Protein AF-A0AAD9GWL7-F1 (afdb_monomer_lite)

Radius of gyration: 19.83 Å; chains: 1; bounding box: 39×50×49 Å

Secondary structure (DSSP, 8-state):
-HHHHHHHHHHHHHHHHTT--S-HHHHHIIIIIHHHHHHHHHHHSS----TT----SSTTS-GGGTT--HHHHHHHHHHH-TTHHHHHTTHHHHHHHT--TTHHHHHHHHHHHHHHHHHHHSS----TTPPPPSS--

Sequence (137 aa):
MKRYAEQAARDADVLKELGFVWDHYWTEWNERIFPVLETFKMVNGHNNIPHSFVVPSTKPWPKKSHGLSIGEIVYHIRTNCNYFDQISRNVDRFASLGFELLKKKRNQRVEPILATFEVLHGHRDIPIDFVVPSEAP

Structure (mmCIF, N/CA/C/O backbone):
data_AF-A0AAD9GWL7-F1
#
_entry.id   AF-A0AAD9GWL7-F1
#
loop_
_atom_site.group_PDB
_atom_site.id
_atom_site.type_symbol
_atom_site.label_atom_id
_atom_site.label_alt_id
_atom_site.label_comp_id
_atom_site.label_asym_id
_atom_site.label_entity_id
_atom_site.label_seq_id
_atom_site.pdbx_PDB_ins_code
_atom_site.Cartn_x
_atom_site.Cartn_y
_atom_site.Cartn_z
_atom_site.occupancy
_atom_site.B_iso_or_equiv
_atom_site.auth_seq_id
_atom_site.auth_comp_id
_atom_site.auth_asym_id
_atom_site.auth_atom_id
_atom_site.pdbx_PDB_model_num
ATOM 1 N N . MET A 1 1 ? -12.779 -35.001 -17.873 1.00 51.38 1 MET A N 1
ATOM 2 C CA . MET A 1 1 ? -12.376 -33.674 -17.347 1.00 51.38 1 MET A CA 1
ATOM 3 C C . MET A 1 1 ? -13.539 -32.741 -16.970 1.00 51.38 1 MET A C 1
ATOM 5 O O . MET A 1 1 ? -13.342 -31.937 -16.075 1.00 51.38 1 MET A O 1
ATOM 9 N N . LYS A 1 2 ? -14.756 -32.854 -17.539 1.00 54.72 2 LYS A N 1
ATOM 10 C CA . LYS A 1 2 ? -15.886 -31.935 -17.240 1.00 54.72 2 LYS A CA 1
ATOM 11 C C . LYS A 1 2 ? -16.384 -31.917 -15.775 1.00 54.72 2 LYS A C 1
ATOM 13 O O . LYS A 1 2 ? -16.751 -30.865 -15.273 1.00 54.72 2 LYS A O 1
ATOM 18 N N . ARG A 1 3 ? -16.308 -33.046 -15.059 1.00 65.75 3 ARG A N 1
ATOM 19 C CA . ARG A 1 3 ? -16.848 -33.204 -13.690 1.00 65.75 3 ARG A CA 1
ATOM 20 C C . ARG A 1 3 ? -16.116 -32.385 -12.612 1.00 65.75 3 ARG A C 1
ATOM 22 O O . ARG A 1 3 ? -16.727 -32.019 -11.619 1.00 65.75 3 ARG A O 1
ATOM 29 N N . TYR A 1 4 ? -14.829 -32.091 -12.810 1.00 57.66 4 TYR A N 1
ATOM 30 C CA . TYR A 1 4 ? -14.028 -31.314 -11.854 1.00 57.66 4 TYR A CA 1
ATOM 31 C C . TYR A 1 4 ? -14.308 -29.808 -11.942 1.00 57.66 4 TYR A C 1
ATOM 33 O O . TYR A 1 4 ? -14.379 -29.146 -10.915 1.00 57.66 4 TYR A O 1
ATOM 41 N N . ALA A 1 5 ? -14.510 -29.276 -13.151 1.00 69.44 5 ALA A N 1
ATOM 42 C CA . ALA A 1 5 ? -14.802 -27.856 -13.353 1.00 69.44 5 ALA A CA 1
ATOM 43 C C . ALA A 1 5 ? -16.196 -27.474 -12.827 1.00 69.44 5 ALA A C 1
ATOM 45 O O . ALA A 1 5 ? -16.353 -26.433 -12.200 1.00 69.44 5 ALA A O 1
ATOM 46 N N . GLU A 1 6 ? -17.194 -28.344 -13.016 1.00 73.56 6 GLU A N 1
ATOM 47 C CA . GLU A 1 6 ? -18.547 -28.146 -12.474 1.00 73.56 6 GLU A CA 1
ATOM 48 C C . GLU A 1 6 ? -18.585 -28.224 -10.943 1.00 73.56 6 GLU A C 1
ATOM 50 O O . GLU A 1 6 ? -19.338 -27.488 -10.311 1.00 73.56 6 GLU A O 1
ATOM 55 N N . GLN A 1 7 ? -17.770 -29.101 -10.348 1.00 70.69 7 GLN A N 1
ATOM 56 C CA . GLN A 1 7 ? -17.617 -29.214 -8.898 1.00 70.69 7 GLN A CA 1
ATOM 57 C C . GLN A 1 7 ? -16.925 -27.966 -8.329 1.00 70.69 7 GLN A C 1
ATOM 59 O O . GLN A 1 7 ? -17.460 -27.334 -7.427 1.00 70.69 7 GLN A O 1
ATOM 64 N N . ALA A 1 8 ? -15.805 -27.546 -8.928 1.00 71.12 8 ALA A N 1
ATOM 65 C CA . ALA A 1 8 ? -15.085 -26.339 -8.527 1.00 71.12 8 ALA A CA 1
ATOM 66 C C . ALA A 1 8 ? -15.938 -25.063 -8.653 1.00 71.12 8 ALA A C 1
ATOM 68 O O . ALA A 1 8 ? -15.858 -24.198 -7.789 1.00 71.12 8 ALA A O 1
ATOM 69 N N . ALA A 1 9 ? -16.778 -24.952 -9.689 1.00 72.56 9 ALA A N 1
ATOM 70 C CA . ALA A 1 9 ? -17.695 -23.822 -9.847 1.00 72.56 9 ALA A CA 1
ATOM 71 C C . ALA A 1 9 ? -18.807 -23.812 -8.785 1.00 72.56 9 ALA A C 1
ATOM 73 O O . ALA A 1 9 ? -19.130 -22.752 -8.261 1.00 72.56 9 ALA A O 1
ATOM 74 N N . ARG A 1 10 ? -19.365 -24.980 -8.431 1.00 74.56 10 ARG A N 1
ATOM 75 C CA . ARG A 1 10 ? -20.366 -25.103 -7.355 1.00 74.56 10 ARG A CA 1
ATOM 76 C C . ARG A 1 10 ? -19.786 -24.753 -5.988 1.00 74.56 10 ARG A C 1
ATOM 78 O O . ARG A 1 10 ? -20.419 -24.055 -5.203 1.00 74.56 10 ARG A O 1
ATOM 85 N N . ASP A 1 11 ? -18.573 -25.223 -5.728 1.00 77.62 11 ASP A N 1
ATOM 86 C CA . ASP A 1 11 ? -17.910 -25.027 -4.443 1.00 77.62 11 ASP A CA 1
ATOM 87 C C . ASP A 1 11 ? -17.338 -23.600 -4.316 1.00 77.62 11 ASP A C 1
ATOM 89 O O . ASP A 1 11 ? -17.109 -23.128 -3.205 1.00 77.62 11 ASP A O 1
ATOM 93 N N . ALA A 1 12 ? -17.170 -22.868 -5.426 1.00 76.19 12 ALA A N 1
ATOM 94 C CA . ALA A 1 12 ? -16.696 -21.484 -5.420 1.00 76.19 12 ALA A CA 1
ATOM 95 C C . ALA A 1 12 ? -17.636 -20.529 -4.666 1.00 76.19 12 ALA A C 1
ATOM 97 O O . ALA A 1 12 ? -17.152 -19.686 -3.910 1.00 76.19 12 ALA A O 1
ATOM 98 N N . ASP A 1 13 ? -18.956 -20.671 -4.825 1.00 79.00 13 ASP A N 1
ATOM 99 C CA . ASP A 1 13 ? -19.933 -19.827 -4.122 1.00 79.00 13 ASP A CA 1
ATOM 100 C C . ASP A 1 13 ? -19.955 -20.126 -2.615 1.00 79.00 13 ASP A C 1
ATOM 102 O O . ASP A 1 13 ? -19.951 -19.203 -1.802 1.00 79.00 13 ASP A O 1
ATOM 106 N N . VAL A 1 14 ? -19.857 -21.403 -2.229 1.00 81.94 14 VAL A N 1
ATOM 107 C CA . VAL A 1 14 ? -19.753 -21.823 -0.819 1.00 81.94 14 VAL A CA 1
ATOM 108 C C . VAL A 1 14 ? -18.464 -21.295 -0.188 1.00 81.94 14 VAL A C 1
ATOM 110 O O . VAL A 1 14 ? -18.477 -20.739 0.908 1.00 81.94 14 VAL A O 1
ATOM 113 N N . LEU A 1 15 ? -17.335 -21.415 -0.887 1.00 79.94 15 LEU A N 1
ATOM 114 C CA . LEU A 1 15 ? -16.052 -20.893 -0.418 1.00 79.94 15 LEU A CA 1
ATOM 115 C C . LEU A 1 15 ? -16.081 -19.364 -0.295 1.00 79.94 15 LEU A C 1
ATOM 117 O O . LEU A 1 15 ? -15.527 -18.813 0.654 1.00 79.94 15 LEU A O 1
ATOM 121 N N . LYS A 1 16 ? -16.777 -18.672 -1.201 1.00 75.00 16 LYS A N 1
ATOM 122 C CA . LYS A 1 16 ? -16.996 -17.227 -1.109 1.00 75.00 16 LYS A CA 1
ATOM 123 C C . LYS A 1 16 ? -17.835 -16.851 0.118 1.00 75.00 16 LYS A C 1
ATOM 125 O O . LYS A 1 16 ? -17.460 -15.908 0.811 1.00 75.00 16 LYS A O 1
ATOM 130 N N . GLU A 1 17 ? -18.911 -17.581 0.421 1.00 76.12 17 GLU A N 1
ATOM 131 C CA . GLU A 1 17 ? -19.713 -17.367 1.640 1.00 76.12 17 GLU A CA 1
ATOM 132 C C . GLU A 1 17 ? -18.917 -17.621 2.925 1.00 76.12 17 GLU A C 1
ATOM 134 O O . GLU A 1 17 ? -19.067 -16.890 3.903 1.00 76.12 17 GLU A O 1
ATOM 139 N N . LEU A 1 18 ? -18.008 -18.598 2.910 1.00 80.56 18 LEU A N 1
ATOM 140 C CA . LEU A 1 18 ? -17.096 -18.881 4.023 1.00 80.56 18 LEU A CA 1
ATOM 141 C C . LEU A 1 18 ? -15.974 -17.837 4.176 1.00 80.56 18 LEU A C 1
ATOM 143 O O . LEU A 1 18 ? -15.161 -17.940 5.095 1.00 80.56 18 LEU A O 1
ATOM 147 N N . GLY A 1 19 ? -15.910 -16.835 3.293 1.00 71.19 19 GLY A N 1
ATOM 148 C CA . GLY A 1 19 ? -14.871 -15.808 3.308 1.00 71.19 19 GLY A CA 1
ATOM 149 C C . GLY A 1 19 ? -13.504 -16.329 2.862 1.00 71.19 19 GLY A C 1
ATOM 150 O O . GLY A 1 19 ? -12.478 -15.786 3.270 1.00 71.19 19 GLY A O 1
ATOM 151 N N . PHE A 1 20 ? -13.473 -17.388 2.049 1.00 74.62 20 PHE A N 1
ATOM 152 C CA . PHE A 1 20 ? -12.234 -17.960 1.541 1.00 74.62 20 PHE A CA 1
ATOM 153 C C . PHE A 1 20 ? -11.486 -16.940 0.678 1.00 74.62 20 PHE A C 1
ATOM 155 O O . PHE A 1 20 ? -12.000 -16.417 -0.316 1.00 74.62 20 PHE A O 1
ATOM 162 N N . VAL A 1 21 ? -10.246 -16.660 1.065 1.00 73.50 21 VAL A N 1
ATOM 163 C CA . VAL A 1 21 ? -9.397 -15.683 0.391 1.00 73.50 21 VAL A CA 1
ATOM 164 C C . VAL A 1 21 ? -8.554 -16.389 -0.665 1.00 73.50 21 VAL A C 1
ATOM 166 O O . VAL A 1 21 ? -7.611 -17.107 -0.345 1.00 73.50 21 VAL A O 1
ATOM 169 N N . TRP A 1 22 ? -8.890 -16.156 -1.933 1.00 70.56 22 TRP A N 1
ATOM 170 C CA . TRP A 1 22 ? -8.221 -16.770 -3.086 1.00 70.56 22 TRP A CA 1
ATOM 171 C C . TRP A 1 22 ? -6.830 -16.198 -3.373 1.00 70.56 22 TRP A C 1
ATOM 173 O O . TRP A 1 22 ? -5.959 -16.908 -3.866 1.00 70.56 22 TRP A O 1
ATOM 183 N N . ASP A 1 23 ? -6.611 -14.924 -3.048 1.00 80.81 23 ASP A N 1
ATOM 184 C CA . ASP A 1 23 ? -5.313 -14.259 -3.152 1.00 80.81 23 ASP A CA 1
ATOM 185 C C . ASP A 1 23 ? -5.097 -13.450 -1.872 1.00 80.81 23 ASP A C 1
ATOM 187 O O . ASP A 1 23 ? -5.571 -12.322 -1.723 1.00 80.81 23 ASP A O 1
ATOM 191 N N . HIS A 1 24 ? -4.420 -14.079 -0.908 1.00 81.50 24 HIS A N 1
ATOM 192 C CA . HIS A 1 24 ? -4.171 -13.492 0.406 1.00 81.50 24 HIS A CA 1
ATOM 193 C C . HIS A 1 24 ? -3.465 -12.141 0.302 1.00 81.50 24 HIS A C 1
ATOM 195 O O . HIS A 1 24 ? -3.868 -11.184 0.962 1.00 81.50 24 HIS A O 1
ATOM 201 N N . TYR A 1 25 ? -2.476 -12.042 -0.586 1.00 80.38 25 TYR A N 1
ATOM 202 C CA . TYR A 1 25 ? -1.720 -10.816 -0.795 1.00 80.38 25 TYR A CA 1
ATOM 203 C C . TYR A 1 25 ? -2.576 -9.721 -1.429 1.00 80.38 25 TYR A C 1
ATOM 205 O O . TYR A 1 25 ? -2.463 -8.560 -1.041 1.00 80.38 25 TYR A O 1
ATOM 213 N N . TRP A 1 26 ? -3.460 -10.062 -2.370 1.00 81.81 26 TRP A N 1
ATOM 214 C CA . TRP A 1 26 ? -4.403 -9.109 -2.958 1.00 81.81 26 TRP A CA 1
ATOM 215 C C . TRP A 1 26 ? -5.426 -8.594 -1.947 1.00 81.81 26 TRP A C 1
ATOM 217 O O . TRP A 1 26 ? -5.693 -7.391 -1.899 1.00 81.81 26 TRP A O 1
ATOM 227 N N . THR A 1 27 ? -5.993 -9.482 -1.131 1.00 85.69 27 THR A N 1
ATOM 228 C CA . THR A 1 27 ? -6.974 -9.102 -0.110 1.00 85.69 27 THR A CA 1
ATOM 229 C C . THR A 1 27 ? -6.328 -8.277 0.996 1.00 85.69 27 THR A C 1
ATOM 231 O O . THR A 1 27 ? -6.845 -7.216 1.336 1.00 85.69 27 THR A O 1
ATOM 234 N N . GLU A 1 28 ? -5.169 -8.688 1.517 1.00 88.19 28 GLU A N 1
ATOM 235 C CA . GLU A 1 28 ? -4.437 -7.905 2.518 1.00 88.19 28 GLU A CA 1
ATOM 236 C C . GLU A 1 28 ? -4.068 -6.516 1.983 1.00 88.19 28 GLU A C 1
ATOM 238 O O . GLU A 1 28 ? -4.277 -5.501 2.658 1.00 88.19 28 GLU A O 1
ATOM 243 N N . TRP A 1 29 ? -3.588 -6.458 0.742 1.00 87.94 29 TRP A N 1
ATOM 244 C CA . TRP A 1 29 ? -3.260 -5.203 0.090 1.00 87.94 29 TRP A CA 1
ATOM 245 C C . TRP A 1 29 ? -4.460 -4.261 -0.001 1.00 87.94 29 TRP A C 1
ATOM 247 O O . TRP A 1 29 ? -4.392 -3.131 0.482 1.00 87.94 29 TRP A O 1
ATOM 257 N N . ASN A 1 30 ? -5.564 -4.719 -0.591 1.00 87.62 30 ASN A N 1
ATOM 258 C CA . ASN A 1 30 ? -6.715 -3.863 -0.865 1.00 87.62 30 ASN A CA 1
ATOM 259 C C . ASN A 1 30 ? -7.525 -3.519 0.383 1.00 87.62 30 ASN A C 1
ATOM 261 O O . ASN A 1 30 ? -8.075 -2.424 0.464 1.00 87.62 30 ASN A O 1
ATOM 265 N N . GLU A 1 31 ? -7.623 -4.431 1.348 1.00 90.12 31 GLU A N 1
ATOM 266 C CA . GLU A 1 31 ? -8.486 -4.227 2.511 1.00 90.12 31 GLU A CA 1
ATOM 267 C C . GLU A 1 31 ? -7.772 -3.593 3.701 1.00 90.12 31 GLU A C 1
ATOM 269 O O . GLU A 1 31 ? -8.436 -2.988 4.547 1.00 90.12 31 GLU A O 1
ATOM 274 N N . ARG A 1 32 ? -6.444 -3.746 3.801 1.00 93.00 32 ARG A N 1
ATOM 275 C CA . ARG A 1 32 ? -5.685 -3.310 4.983 1.00 93.00 32 ARG A CA 1
ATOM 276 C C . ARG A 1 32 ? -4.599 -2.300 4.656 1.00 93.00 32 ARG A C 1
ATOM 278 O O . ARG A 1 32 ? -4.503 -1.291 5.350 1.00 93.00 32 ARG A O 1
ATOM 285 N N . ILE A 1 33 ? -3.784 -2.551 3.634 1.00 92.25 33 ILE A N 1
ATOM 286 C CA . ILE A 1 33 ? -2.592 -1.734 3.352 1.00 92.25 33 ILE A CA 1
ATOM 287 C C . ILE A 1 33 ? -2.973 -0.461 2.591 1.00 92.25 33 ILE A C 1
ATOM 289 O O . ILE A 1 33 ? -2.701 0.644 3.057 1.00 92.25 33 ILE A O 1
ATOM 293 N N . PHE A 1 34 ? -3.636 -0.597 1.445 1.00 90.62 34 PHE A N 1
ATOM 294 C CA . PHE A 1 34 ? -3.951 0.519 0.556 1.00 90.62 34 PHE A CA 1
ATOM 295 C C . PHE A 1 34 ? -4.821 1.608 1.216 1.00 90.62 34 PHE A C 1
ATOM 297 O O . PHE A 1 34 ? -4.424 2.774 1.159 1.00 90.62 34 PHE A O 1
ATOM 304 N N . PRO A 1 35 ? -5.902 1.280 1.958 1.00 93.25 35 PRO A N 1
ATOM 305 C CA . PRO A 1 35 ? -6.720 2.296 2.626 1.00 93.25 35 PRO A CA 1
ATOM 306 C C . PRO A 1 35 ? -5.944 3.120 3.663 1.00 93.25 35 PRO A C 1
ATOM 308 O O . PRO A 1 35 ? -6.261 4.281 3.926 1.00 93.25 35 PRO A O 1
ATOM 311 N N . VAL A 1 36 ? -4.901 2.539 4.265 1.00 94.81 36 VAL A N 1
ATOM 312 C CA . VAL A 1 36 ? -4.022 3.258 5.197 1.00 94.81 36 VAL A CA 1
ATOM 313 C C . VAL A 1 36 ? -3.134 4.243 4.452 1.00 94.81 36 VAL A C 1
ATOM 315 O O . VAL A 1 36 ? -2.954 5.355 4.938 1.00 94.81 36 VAL A O 1
ATOM 318 N N . LEU A 1 37 ? -2.600 3.868 3.286 1.00 92.12 37 LEU A N 1
ATOM 319 C CA . LEU A 1 37 ? -1.792 4.768 2.457 1.00 92.12 37 LEU A CA 1
ATOM 320 C C . LEU A 1 37 ? -2.615 5.984 2.006 1.00 92.12 37 LEU A C 1
ATOM 322 O O . LEU A 1 37 ? -2.139 7.115 2.112 1.00 92.12 37 LEU A O 1
ATOM 326 N N . GLU A 1 38 ? -3.866 5.760 1.590 1.00 91.81 38 GLU A N 1
ATOM 327 C CA . GLU A 1 38 ? -4.822 6.826 1.262 1.00 91.81 38 GLU A CA 1
ATOM 328 C C . GLU A 1 38 ? -5.084 7.734 2.467 1.00 91.81 38 GLU A C 1
ATOM 330 O O . GLU A 1 38 ? -4.942 8.956 2.383 1.00 91.81 38 GLU A O 1
ATOM 335 N N . THR A 1 39 ? -5.399 7.132 3.618 1.00 94.62 39 THR A N 1
ATOM 336 C CA . THR A 1 39 ? -5.684 7.880 4.849 1.00 94.62 39 THR A CA 1
ATOM 337 C C . THR A 1 39 ? -4.472 8.692 5.303 1.00 94.62 39 THR A C 1
ATOM 339 O O . THR A 1 39 ? -4.616 9.851 5.680 1.00 94.62 39 THR A O 1
ATOM 342 N N . PHE A 1 40 ? -3.267 8.123 5.226 1.00 93.88 40 PHE A N 1
ATOM 343 C CA . PHE A 1 40 ? -2.034 8.808 5.606 1.00 93.88 40 PHE A CA 1
ATOM 344 C C . PHE A 1 40 ? -1.785 10.031 4.723 1.00 93.88 40 PHE A C 1
ATOM 346 O O . PHE A 1 40 ? -1.522 11.118 5.232 1.00 93.88 40 PHE A O 1
ATOM 353 N N . LYS A 1 41 ? -1.926 9.891 3.399 1.00 91.56 41 LYS A N 1
ATOM 354 C CA . LYS A 1 41 ? -1.790 11.019 2.470 1.00 91.56 41 LYS A CA 1
ATOM 355 C C . LYS A 1 41 ? -2.831 12.102 2.746 1.00 91.56 41 LYS A C 1
ATOM 357 O O . LYS A 1 41 ? -2.480 13.278 2.751 1.00 91.56 41 LYS A O 1
ATOM 362 N N . MET A 1 42 ? -4.077 11.720 3.017 1.00 92.44 42 MET A N 1
ATOM 363 C CA . MET A 1 42 ? -5.146 12.659 3.363 1.00 92.44 42 MET A CA 1
ATOM 364 C C . MET A 1 42 ? -4.848 13.432 4.659 1.00 92.44 42 MET A C 1
ATOM 366 O O . MET A 1 42 ? -5.031 14.643 4.696 1.00 92.44 42 MET A O 1
ATOM 370 N N . VAL A 1 43 ? -4.380 12.752 5.712 1.00 94.00 43 VAL A N 1
ATOM 371 C CA . VAL A 1 43 ? -4.130 13.359 7.033 1.00 94.00 43 VAL A CA 1
ATOM 372 C C . VAL A 1 43 ? -2.858 14.209 7.049 1.00 94.00 43 VAL A C 1
ATOM 374 O O . VAL A 1 43 ? -2.840 15.278 7.651 1.00 94.00 43 VAL A O 1
ATOM 377 N N . ASN A 1 44 ? -1.792 13.746 6.397 1.00 91.50 44 ASN A N 1
ATOM 378 C CA . ASN A 1 44 ? -0.466 14.359 6.488 1.00 91.50 44 ASN A CA 1
ATOM 379 C C . ASN A 1 44 ? -0.113 15.236 5.277 1.00 91.50 44 ASN A C 1
ATOM 381 O O . ASN A 1 44 ? 0.892 15.942 5.302 1.00 91.50 44 ASN A O 1
ATOM 385 N N . GLY A 1 45 ? -0.871 15.156 4.180 1.00 89.88 45 GLY A N 1
ATOM 386 C CA . GLY A 1 45 ? -0.585 15.861 2.925 1.00 89.88 45 GLY A CA 1
ATOM 387 C C . GLY A 1 45 ? 0.601 15.292 2.131 1.00 89.88 45 GLY A C 1
ATOM 388 O O . GLY A 1 45 ? 0.857 15.714 1.001 1.00 89.88 45 GLY A O 1
ATOM 389 N N . HIS A 1 46 ? 1.310 14.291 2.657 1.00 88.88 46 HIS A N 1
ATOM 390 C CA . HIS A 1 46 ? 2.506 13.706 2.051 1.00 88.88 46 HIS A CA 1
ATOM 391 C C . HIS A 1 46 ? 2.561 12.181 2.199 1.00 88.88 46 HIS A C 1
ATOM 393 O O . HIS A 1 46 ? 1.893 11.595 3.042 1.00 88.88 46 HIS A O 1
ATOM 399 N N . ASN A 1 47 ? 3.448 11.545 1.432 1.00 87.88 47 ASN A N 1
ATOM 400 C CA . ASN A 1 47 ? 3.592 10.082 1.366 1.00 87.88 47 ASN A CA 1
ATOM 401 C C . ASN A 1 47 ? 4.813 9.553 2.138 1.00 87.88 47 ASN A C 1
ATOM 403 O O . ASN A 1 47 ? 5.210 8.392 1.998 1.00 87.88 47 ASN A O 1
ATOM 407 N N . ASN A 1 48 ? 5.459 10.416 2.928 1.00 89.56 48 ASN A N 1
ATOM 408 C CA . ASN A 1 48 ? 6.611 10.034 3.732 1.00 89.56 48 ASN A CA 1
ATOM 409 C C . ASN A 1 48 ? 6.170 9.373 5.043 1.00 89.56 48 ASN A C 1
ATOM 411 O O . ASN A 1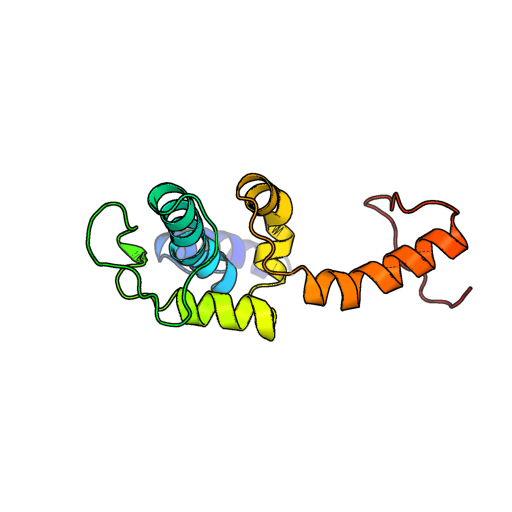 48 ? 6.018 10.038 6.064 1.00 89.56 48 ASN A O 1
ATOM 415 N N . ILE A 1 49 ? 5.9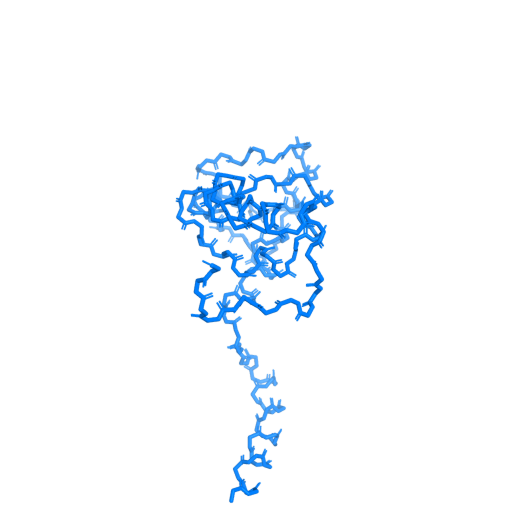23 8.067 4.980 1.00 92.19 49 ILE A N 1
ATOM 416 C CA . ILE A 1 49 ? 5.538 7.256 6.136 1.00 92.19 49 ILE A CA 1
ATOM 417 C C . ILE A 1 49 ? 6.804 6.894 6.936 1.00 92.19 49 ILE A C 1
ATOM 419 O O . ILE A 1 49 ? 7.712 6.281 6.362 1.00 92.19 49 ILE A O 1
ATOM 423 N N . PRO A 1 50 ? 6.892 7.257 8.232 1.00 93.88 50 PRO A N 1
ATOM 424 C CA . PRO A 1 50 ? 7.993 6.848 9.101 1.00 93.88 50 PRO A CA 1
ATOM 425 C C . PRO A 1 50 ? 8.051 5.327 9.276 1.00 93.88 50 PRO A C 1
ATOM 427 O O . PRO A 1 50 ? 7.013 4.679 9.369 1.00 93.88 50 PRO A O 1
ATOM 430 N N . HIS A 1 51 ? 9.255 4.764 9.405 1.00 94.94 51 HIS A N 1
ATOM 431 C CA . HIS A 1 51 ? 9.448 3.321 9.613 1.00 94.94 51 HIS A CA 1
ATOM 432 C C . HIS A 1 51 ? 8.698 2.788 10.846 1.00 94.94 51 HIS A C 1
ATOM 434 O O . HIS A 1 51 ? 8.127 1.708 10.808 1.00 94.94 51 HIS A O 1
ATOM 440 N N . SER A 1 52 ? 8.663 3.561 11.932 1.00 96.06 52 SER A N 1
ATOM 441 C CA . SER A 1 52 ? 7.996 3.198 13.187 1.00 96.06 52 SER A CA 1
ATOM 442 C C . SER A 1 52 ? 6.490 3.477 13.203 1.00 96.06 52 SER A C 1
ATOM 444 O O . SER A 1 52 ? 5.856 3.341 14.248 1.00 96.06 52 SER A O 1
ATOM 446 N N . PHE A 1 53 ? 5.903 3.926 12.090 1.00 96.94 53 PHE A N 1
ATOM 447 C CA . PHE A 1 53 ? 4.501 4.317 12.080 1.00 96.94 53 PHE A CA 1
ATOM 448 C C . PHE A 1 53 ? 3.584 3.088 12.129 1.00 96.94 53 PHE A C 1
ATOM 450 O O . PHE A 1 53 ? 3.562 2.255 11.218 1.00 96.94 53 PHE A O 1
ATOM 457 N N . VAL A 1 54 ? 2.786 3.033 13.194 1.00 97.81 54 VAL A N 1
ATOM 458 C CA . VAL A 1 54 ? 1.750 2.029 13.435 1.00 97.81 54 VAL A CA 1
ATOM 459 C C . VAL A 1 54 ? 0.391 2.703 13.323 1.00 97.81 54 VAL A C 1
ATOM 461 O O . VAL A 1 54 ? 0.187 3.786 13.870 1.00 97.81 54 VAL A O 1
ATOM 464 N N . VAL A 1 55 ? -0.543 2.065 12.621 1.00 97.31 55 VAL A N 1
ATOM 465 C CA . VAL A 1 55 ? -1.882 2.613 12.383 1.00 97.31 55 VAL A CA 1
ATOM 466 C C . VAL A 1 55 ? -2.638 2.786 13.709 1.00 97.31 55 VAL A C 1
ATOM 468 O O . VAL A 1 55 ? -2.915 1.786 14.382 1.00 97.31 55 VAL A O 1
ATOM 471 N N . PRO A 1 56 ? -3.021 4.021 14.080 1.00 97.00 56 PRO A N 1
ATOM 472 C CA . PRO A 1 56 ? -3.777 4.274 15.301 1.00 97.00 56 PRO A CA 1
ATOM 473 C C . PRO A 1 56 ? -5.172 3.646 15.270 1.00 97.00 56 PRO A C 1
ATOM 475 O O . PRO A 1 56 ? -5.812 3.577 14.222 1.00 97.00 56 PRO A O 1
ATOM 478 N N . SER A 1 57 ? -5.693 3.276 16.440 1.00 96.69 57 SER A N 1
ATOM 479 C CA . SER A 1 57 ? -7.038 2.691 16.580 1.00 96.69 57 SER A CA 1
ATOM 480 C C . SER A 1 57 ? -8.179 3.718 16.611 1.00 96.69 57 SER A C 1
ATOM 482 O O . SER A 1 57 ? -9.271 3.451 17.114 1.00 96.69 57 SER A O 1
ATOM 484 N N . THR A 1 58 ? -7.936 4.924 16.102 1.00 95.50 58 THR A N 1
ATOM 485 C CA . THR A 1 58 ? -8.858 6.067 16.146 1.00 95.50 58 THR A CA 1
ATOM 486 C C . THR A 1 58 ? -9.249 6.514 14.739 1.00 95.50 58 THR A C 1
ATOM 488 O O . THR A 1 58 ? -8.623 6.139 13.751 1.00 95.50 58 THR A O 1
ATOM 491 N N . LYS A 1 59 ? -10.309 7.323 14.608 1.00 94.25 59 LYS A N 1
ATOM 492 C CA . LYS A 1 59 ? -10.624 7.969 13.321 1.00 94.25 59 LYS A CA 1
ATOM 493 C C . LYS A 1 59 ? -9.479 8.927 12.929 1.00 94.25 59 LYS A C 1
ATOM 495 O O . LYS A 1 59 ? -8.920 9.555 13.826 1.00 94.25 59 LYS A O 1
ATOM 500 N N . PRO A 1 60 ? -9.144 9.074 11.631 1.00 95.69 60 PRO A N 1
ATOM 501 C CA . PRO A 1 60 ? -9.836 8.529 10.453 1.00 95.69 60 PRO A CA 1
ATOM 502 C C . PRO A 1 60 ? -9.363 7.131 10.006 1.00 95.69 60 PRO A C 1
ATOM 504 O O . PRO A 1 60 ? -9.756 6.674 8.938 1.00 95.69 60 PRO A O 1
ATOM 507 N N . TRP A 1 61 ? -8.542 6.438 10.796 1.00 96.44 61 TRP A N 1
ATOM 508 C CA . TRP A 1 61 ? -7.870 5.216 10.359 1.00 96.44 61 TRP A CA 1
ATOM 509 C C . TRP A 1 61 ? -8.823 4.019 10.174 1.00 96.44 61 TRP A C 1
ATOM 511 O O . TRP A 1 61 ? -9.700 3.793 11.022 1.00 96.44 61 TRP A O 1
ATOM 521 N N . PRO A 1 62 ? -8.645 3.209 9.108 1.00 95.31 62 PRO A N 1
ATOM 522 C CA . PRO A 1 62 ? -9.484 2.042 8.839 1.00 95.31 62 PRO A CA 1
ATOM 523 C C . PRO A 1 62 ? -9.407 1.002 9.961 1.00 95.31 62 PRO A C 1
ATOM 525 O O . PRO A 1 62 ? -8.322 0.553 10.325 1.00 95.31 62 PRO A O 1
ATOM 528 N N . LYS A 1 63 ? -10.565 0.544 10.457 1.00 95.38 63 LYS A N 1
ATOM 529 C CA . LYS A 1 63 ? -10.646 -0.431 11.565 1.00 95.38 63 LYS A CA 1
ATOM 530 C C . LYS A 1 63 ? -9.879 -1.730 11.300 1.00 95.38 63 LYS A C 1
ATOM 532 O O . LYS A 1 63 ? -9.217 -2.241 12.193 1.00 95.38 63 LYS A O 1
ATOM 537 N N . LYS A 1 64 ? -9.934 -2.245 10.066 1.00 93.88 64 LYS A N 1
ATOM 538 C CA . LYS A 1 64 ? -9.229 -3.477 9.651 1.00 93.88 64 LYS A CA 1
ATOM 539 C C . LYS A 1 64 ? -7.698 -3.355 9.701 1.00 93.88 64 LYS A C 1
ATOM 541 O O . LYS A 1 64 ? -6.990 -4.363 9.633 1.00 93.88 64 LYS A O 1
ATOM 546 N N . SER A 1 65 ? -7.197 -2.130 9.815 1.00 95.81 65 SER A N 1
ATOM 547 C CA . SER A 1 65 ? -5.775 -1.821 9.783 1.00 95.81 65 SER A CA 1
ATOM 548 C C . SER A 1 65 ? -5.241 -1.332 11.121 1.00 95.81 65 SER A C 1
ATOM 550 O O . SER A 1 65 ? -4.053 -1.062 11.205 1.00 95.81 65 SER A O 1
ATOM 552 N N . HIS A 1 66 ? -6.070 -1.213 12.161 1.00 96.75 66 HIS A N 1
ATOM 553 C CA . HIS A 1 66 ? -5.626 -0.790 13.493 1.00 96.75 66 HIS A CA 1
ATOM 554 C C . HIS A 1 66 ? -4.493 -1.689 14.008 1.00 96.75 66 HIS A C 1
ATOM 556 O O . HIS A 1 66 ? -4.575 -2.913 13.919 1.00 96.75 66 HIS A O 1
ATOM 562 N N . GLY A 1 67 ? -3.417 -1.076 14.508 1.00 96.00 67 GLY A N 1
ATOM 563 C CA . GLY A 1 67 ? -2.223 -1.784 14.978 1.00 96.00 67 GLY A CA 1
ATOM 564 C C . GLY A 1 67 ? -1.297 -2.310 13.873 1.00 96.00 67 GLY A C 1
ATOM 565 O O . GLY A 1 67 ? -0.267 -2.902 14.182 1.00 96.00 67 GLY A O 1
ATOM 566 N N . LEU A 1 68 ? -1.613 -2.097 12.591 1.00 95.62 68 LEU A N 1
ATOM 567 C CA . LEU A 1 68 ? -0.743 -2.504 11.489 1.00 95.62 68 LEU A CA 1
ATOM 568 C C . LEU A 1 68 ? 0.525 -1.641 11.457 1.00 95.62 68 LEU A C 1
ATOM 570 O O . LEU A 1 68 ? 0.442 -0.412 11.390 1.00 95.62 68 LEU A O 1
ATOM 574 N N . SER A 1 69 ? 1.696 -2.280 11.435 1.00 96.19 69 SER A N 1
ATOM 575 C CA . SER A 1 69 ? 2.994 -1.615 11.249 1.00 96.19 69 SER A CA 1
ATOM 576 C C . SER A 1 69 ? 3.202 -1.238 9.776 1.00 96.19 69 SER A C 1
ATOM 578 O O . SER A 1 69 ? 3.986 -1.837 9.038 1.00 96.19 69 SER A O 1
ATOM 580 N N . ILE A 1 70 ? 2.422 -0.265 9.296 1.00 95.38 70 ILE A N 1
ATOM 581 C CA . ILE A 1 70 ? 2.473 0.166 7.893 1.00 95.38 70 ILE A CA 1
ATOM 582 C C . ILE A 1 70 ? 3.834 0.791 7.547 1.00 95.38 70 ILE A C 1
ATOM 584 O O . ILE A 1 70 ? 4.267 0.692 6.401 1.00 95.38 70 ILE A O 1
ATOM 588 N N . GLY A 1 71 ? 4.539 1.377 8.522 1.00 94.31 71 GLY A N 1
ATOM 589 C CA . GLY A 1 71 ? 5.898 1.887 8.340 1.00 94.31 71 GLY A CA 1
ATOM 590 C C . GLY A 1 71 ? 6.896 0.808 7.911 1.00 94.31 71 GLY A C 1
ATOM 591 O O . GLY A 1 71 ? 7.603 0.991 6.917 1.00 94.31 71 GLY A O 1
ATOM 592 N N . GLU A 1 72 ? 6.895 -0.344 8.585 1.00 94.88 72 GLU A N 1
ATOM 593 C CA . GLU A 1 72 ? 7.733 -1.495 8.225 1.00 94.88 72 GLU A CA 1
ATOM 594 C C . GLU A 1 72 ? 7.322 -2.105 6.882 1.00 94.88 72 GLU A C 1
ATOM 596 O O . GLU A 1 72 ? 8.171 -2.445 6.056 1.00 94.88 72 GLU A O 1
ATOM 601 N N . ILE A 1 73 ? 6.016 -2.195 6.616 1.00 92.25 73 ILE A N 1
ATOM 602 C CA . ILE A 1 73 ? 5.502 -2.684 5.329 1.00 92.25 73 ILE A CA 1
ATOM 603 C C . ILE A 1 73 ? 6.001 -1.795 4.187 1.00 92.25 73 ILE A C 1
ATOM 605 O O . ILE A 1 73 ? 6.550 -2.293 3.206 1.00 92.25 73 ILE A O 1
ATOM 609 N N . VAL A 1 74 ? 5.859 -0.474 4.316 1.00 91.00 74 VAL A N 1
ATOM 610 C CA . VAL A 1 74 ? 6.316 0.496 3.311 1.00 91.00 74 VAL A CA 1
ATOM 611 C C . VAL A 1 74 ? 7.829 0.450 3.143 1.00 91.00 74 VAL A C 1
ATOM 613 O O . VAL A 1 74 ? 8.316 0.548 2.014 1.00 91.00 74 VAL A O 1
ATOM 616 N N . TYR A 1 75 ? 8.576 0.260 4.229 1.00 90.44 75 TYR A N 1
ATOM 617 C CA . TYR A 1 75 ? 10.014 0.035 4.160 1.00 90.44 75 TYR A CA 1
ATOM 618 C C . TYR A 1 75 ? 10.344 -1.199 3.312 1.00 90.44 75 TYR A C 1
ATOM 620 O O . TYR A 1 75 ? 11.054 -1.062 2.318 1.00 90.44 75 TYR A O 1
ATOM 628 N N . HIS A 1 76 ? 9.740 -2.357 3.597 1.00 88.31 76 HIS A N 1
ATOM 629 C CA . HIS A 1 76 ? 9.948 -3.579 2.815 1.00 88.31 76 HIS A CA 1
ATOM 630 C C . HIS A 1 76 ? 9.474 -3.467 1.360 1.00 88.31 76 HIS A C 1
ATOM 632 O O . HIS A 1 76 ? 10.081 -4.055 0.465 1.00 88.31 76 HIS A O 1
ATOM 638 N N . ILE A 1 77 ? 8.432 -2.688 1.069 1.00 86.56 77 ILE A N 1
ATOM 639 C CA . ILE A 1 77 ? 8.048 -2.384 -0.317 1.00 86.56 77 ILE A CA 1
ATOM 640 C C . ILE A 1 77 ? 9.174 -1.606 -1.017 1.00 86.56 77 ILE A C 1
ATOM 642 O O . ILE A 1 77 ? 9.560 -1.946 -2.136 1.00 86.56 77 ILE A O 1
ATOM 646 N N . ARG A 1 78 ? 9.745 -0.595 -0.351 1.00 83.94 78 ARG A N 1
ATOM 647 C CA . ARG A 1 78 ? 10.820 0.243 -0.908 1.00 83.94 78 ARG A CA 1
ATOM 648 C C . ARG A 1 78 ? 12.145 -0.510 -1.060 1.00 83.94 78 ARG A C 1
ATOM 650 O O . ARG A 1 78 ? 12.881 -0.238 -2.008 1.00 83.94 78 ARG A O 1
ATOM 657 N N . THR A 1 79 ? 12.468 -1.431 -0.150 1.00 83.31 79 THR A N 1
ATOM 658 C CA . THR A 1 79 ? 13.753 -2.153 -0.142 1.00 83.31 79 THR A CA 1
ATOM 659 C C . THR A 1 79 ? 13.696 -3.501 -0.855 1.00 83.31 79 THR A C 1
ATOM 661 O O . THR A 1 79 ? 14.592 -3.818 -1.637 1.00 83.31 79 THR A O 1
ATOM 664 N N . ASN A 1 80 ? 12.639 -4.284 -0.632 1.00 81.19 80 ASN A N 1
ATOM 665 C CA . ASN A 1 80 ? 12.527 -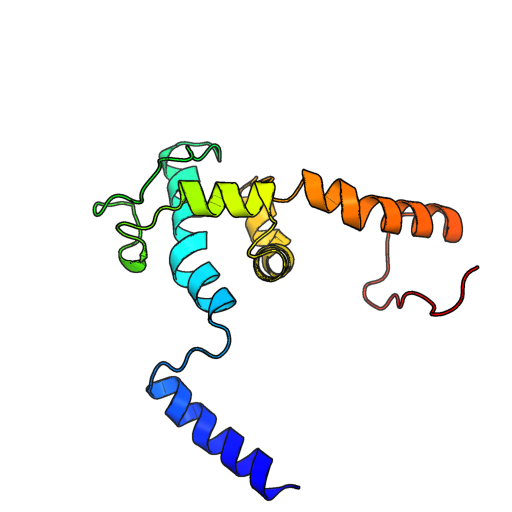5.673 -1.089 1.00 81.19 80 ASN A CA 1
ATOM 666 C C . ASN A 1 80 ? 11.540 -5.816 -2.261 1.00 81.19 80 ASN A C 1
ATOM 668 O O . ASN A 1 80 ? 11.639 -6.767 -3.041 1.00 81.19 80 ASN A O 1
ATOM 672 N N . CYS A 1 81 ? 10.659 -4.830 -2.455 1.00 75.31 81 CYS A N 1
ATOM 673 C CA . CYS A 1 81 ? 9.549 -4.861 -3.414 1.00 75.31 81 CYS A CA 1
ATOM 674 C C . CYS A 1 81 ? 8.575 -5.999 -3.148 1.00 75.31 81 CYS A C 1
ATOM 676 O O . CYS A 1 81 ? 8.077 -6.643 -4.071 1.00 75.31 81 CYS A O 1
ATOM 678 N N . ASN A 1 82 ? 8.278 -6.203 -1.867 1.00 79.38 82 ASN A N 1
ATOM 679 C CA . ASN A 1 82 ? 7.070 -6.909 -1.480 1.00 79.38 82 ASN A CA 1
ATOM 680 C C . ASN A 1 82 ? 5.870 -6.226 -2.150 1.00 79.38 82 ASN A C 1
ATOM 682 O O . ASN A 1 82 ? 5.899 -5.020 -2.404 1.00 79.38 82 ASN A O 1
ATOM 686 N N . TYR A 1 83 ? 4.829 -7.000 -2.440 1.00 80.19 83 TYR A N 1
ATOM 687 C CA . TYR A 1 83 ? 3.621 -6.507 -3.099 1.00 80.19 83 TYR A CA 1
ATOM 688 C C . TYR A 1 83 ? 3.841 -5.913 -4.504 1.00 80.19 83 TYR A C 1
ATOM 690 O O . TYR A 1 83 ? 3.005 -5.150 -4.982 1.00 80.19 83 TYR A O 1
ATOM 698 N N . PHE A 1 84 ? 4.951 -6.239 -5.189 1.00 77.25 84 PHE A N 1
ATOM 699 C CA . PHE A 1 84 ? 5.229 -5.731 -6.541 1.00 77.25 84 PHE A CA 1
ATOM 700 C C . PHE A 1 84 ? 4.075 -6.001 -7.513 1.00 77.25 84 PHE A C 1
ATOM 702 O O . PHE A 1 84 ? 3.684 -5.095 -8.250 1.00 77.25 84 PHE A O 1
ATOM 709 N N . ASP A 1 85 ? 3.500 -7.204 -7.481 1.00 77.81 85 ASP A N 1
ATOM 710 C CA . ASP A 1 85 ? 2.384 -7.573 -8.355 1.00 77.81 85 ASP A CA 1
ATOM 711 C C . ASP A 1 85 ? 1.126 -6.765 -8.021 1.00 77.81 85 ASP A C 1
ATOM 713 O O . ASP A 1 85 ? 0.453 -6.259 -8.916 1.00 77.81 85 ASP A O 1
ATOM 717 N N . GLN A 1 86 ? 0.832 -6.570 -6.734 1.00 81.75 86 GLN A N 1
ATOM 718 C CA . GLN A 1 86 ? -0.319 -5.792 -6.275 1.00 81.75 86 GLN A CA 1
ATOM 719 C C . GLN A 1 86 ? -0.175 -4.303 -6.621 1.00 81.75 86 GLN A C 1
ATOM 721 O O . GLN A 1 86 ? -1.150 -3.682 -7.046 1.00 81.75 86 GLN A O 1
ATOM 726 N N . ILE A 1 87 ? 1.027 -3.732 -6.489 1.00 76.94 87 ILE A N 1
ATOM 727 C CA . ILE A 1 87 ? 1.312 -2.338 -6.862 1.00 76.94 87 ILE A CA 1
ATOM 728 C C . ILE A 1 87 ? 1.230 -2.173 -8.381 1.00 76.94 87 ILE A C 1
ATOM 730 O O . ILE A 1 87 ? 0.594 -1.236 -8.855 1.00 76.94 87 ILE A O 1
ATOM 734 N N . SER A 1 88 ? 1.824 -3.096 -9.143 1.00 73.75 88 SER A N 1
ATOM 735 C CA . SER A 1 88 ? 1.807 -3.063 -10.612 1.00 73.75 88 SER A CA 1
ATOM 736 C C . SER A 1 88 ? 0.387 -3.161 -11.168 1.00 73.75 88 SER A C 1
ATOM 738 O O . SER A 1 88 ? 0.021 -2.402 -12.058 1.00 73.75 88 SER A O 1
ATOM 740 N N . ARG A 1 89 ? -0.449 -4.035 -10.595 1.00 74.81 89 ARG A N 1
ATOM 741 C CA . ARG A 1 89 ? -1.868 -4.183 -10.967 1.00 74.81 89 ARG A CA 1
ATOM 742 C C . ARG A 1 89 ? -2.742 -2.977 -10.602 1.00 74.81 89 ARG A C 1
ATOM 744 O O . ARG A 1 89 ? -3.859 -2.883 -11.090 1.00 74.81 89 ARG A O 1
ATOM 751 N N . ASN A 1 90 ? -2.267 -2.077 -9.739 1.00 69.38 90 ASN A N 1
ATOM 752 C CA . ASN A 1 90 ? -2.998 -0.887 -9.289 1.00 69.38 90 ASN A CA 1
ATOM 753 C C . ASN A 1 90 ? -2.232 0.407 -9.606 1.00 69.38 90 ASN A C 1
ATOM 755 O O . ASN A 1 90 ? -2.358 1.392 -8.875 1.00 69.38 90 ASN A O 1
ATOM 759 N N . VAL A 1 91 ? -1.417 0.417 -10.667 1.00 68.31 91 VAL A N 1
ATOM 760 C CA . VAL A 1 91 ? -0.508 1.536 -10.951 1.00 68.31 91 VAL A CA 1
ATOM 761 C C . VAL A 1 91 ? -1.246 2.874 -11.087 1.00 68.31 91 VAL A C 1
ATOM 763 O O . VAL A 1 91 ? -0.761 3.879 -10.573 1.00 68.31 91 VAL A O 1
ATOM 766 N N . ASP A 1 92 ? -2.457 2.876 -11.651 1.00 70.56 92 ASP A N 1
ATOM 767 C CA . ASP A 1 92 ? -3.288 4.078 -11.821 1.00 70.56 92 ASP A CA 1
ATOM 768 C C . ASP A 1 92 ? -3.736 4.668 -10.479 1.00 70.56 92 ASP A C 1
ATOM 770 O O . ASP A 1 92 ? -3.666 5.876 -10.245 1.00 70.56 92 ASP A O 1
ATOM 774 N N . ARG A 1 93 ? -4.130 3.792 -9.547 1.00 72.62 93 ARG A N 1
ATOM 775 C CA . ARG A 1 93 ? -4.477 4.157 -8.168 1.00 72.62 93 ARG A CA 1
ATOM 776 C C . ARG A 1 93 ? -3.273 4.687 -7.388 1.00 72.62 93 ARG A C 1
ATOM 778 O O . ARG A 1 93 ? -3.434 5.523 -6.509 1.00 72.62 93 ARG A O 1
ATOM 785 N N . PHE A 1 94 ? -2.065 4.222 -7.697 1.00 70.75 94 PHE A N 1
ATOM 786 C CA . PHE A 1 94 ? -0.835 4.732 -7.085 1.00 70.75 94 PHE A CA 1
ATOM 787 C C . PHE A 1 94 ? -0.381 6.063 -7.679 1.00 70.75 94 PHE A C 1
ATOM 789 O O . PHE A 1 94 ? 0.101 6.930 -6.943 1.00 70.75 94 PHE A O 1
ATOM 796 N N . ALA A 1 95 ? -0.553 6.229 -8.990 1.00 67.81 95 ALA A N 1
ATOM 797 C CA . ALA A 1 95 ? -0.229 7.454 -9.702 1.00 67.81 95 ALA A CA 1
ATOM 798 C C . ALA A 1 95 ? -1.058 8.633 -9.176 1.00 67.81 95 ALA A C 1
ATOM 800 O O . ALA A 1 95 ? -0.492 9.687 -8.889 1.00 67.81 95 ALA A O 1
ATOM 801 N N . SER A 1 96 ? -2.361 8.438 -8.942 1.00 71.00 96 SER A N 1
ATOM 802 C CA . SER A 1 96 ? -3.242 9.484 -8.402 1.00 71.00 96 SER A CA 1
ATOM 803 C C . SER A 1 96 ? -2.876 9.921 -6.978 1.00 71.00 96 SER A C 1
ATOM 805 O O . SER A 1 96 ? -3.086 11.075 -6.609 1.00 71.00 96 SER A O 1
ATOM 807 N N . LEU A 1 97 ? -2.279 9.029 -6.183 1.00 71.44 97 LEU A N 1
ATOM 808 C CA . LEU A 1 97 ? -1.849 9.330 -4.817 1.00 71.44 97 LEU A CA 1
ATOM 809 C C . LEU A 1 97 ? -0.421 9.902 -4.740 1.00 71.44 97 LEU A C 1
ATOM 811 O O . LEU A 1 97 ? -0.015 10.401 -3.686 1.00 71.44 97 LEU A O 1
ATOM 815 N N . GLY A 1 98 ? 0.359 9.837 -5.825 1.00 72.19 98 GLY A N 1
ATOM 816 C CA . GLY A 1 98 ? 1.743 10.323 -5.886 1.00 72.19 98 GLY A CA 1
ATOM 817 C C . GLY A 1 98 ? 2.739 9.486 -5.070 1.00 72.19 98 GLY A C 1
ATOM 818 O O . GLY A 1 98 ? 3.723 10.012 -4.543 1.00 72.19 98 GLY A O 1
ATOM 819 N N . PHE A 1 99 ? 2.467 8.195 -4.865 1.00 73.19 99 PHE A N 1
ATOM 820 C CA . PHE A 1 99 ? 3.346 7.294 -4.113 1.00 73.19 99 PHE A CA 1
ATOM 821 C C . PHE A 1 99 ? 4.424 6.688 -5.027 1.00 73.19 99 PHE A C 1
ATOM 823 O O . PHE A 1 99 ? 4.167 5.745 -5.770 1.00 73.19 99 PHE A O 1
ATOM 830 N N . GLU A 1 100 ? 5.671 7.154 -4.921 1.00 74.56 100 GLU A N 1
ATOM 831 C CA . GLU A 1 100 ? 6.813 6.590 -5.664 1.00 74.56 100 GLU A CA 1
ATOM 832 C C . GLU A 1 100 ? 7.449 5.370 -4.955 1.00 74.56 100 GLU A C 1
ATOM 834 O O . GLU A 1 100 ? 8.649 5.337 -4.682 1.00 74.56 100 GLU A O 1
ATOM 839 N N . LEU A 1 101 ? 6.659 4.345 -4.617 1.00 72.75 101 LEU A N 1
ATOM 840 C CA . LEU A 1 101 ? 7.144 3.216 -3.800 1.00 72.75 101 LEU A CA 1
ATOM 841 C C . LEU A 1 101 ? 8.124 2.279 -4.522 1.00 72.75 101 LEU A C 1
ATOM 843 O O . LEU A 1 101 ? 8.964 1.661 -3.871 1.00 72.75 101 LEU A O 1
ATOM 847 N N . LEU A 1 102 ? 8.039 2.182 -5.853 1.00 72.56 102 LEU A N 1
ATOM 848 C CA . LEU A 1 102 ? 8.823 1.232 -6.654 1.00 72.56 102 LEU A CA 1
ATOM 849 C C . LEU A 1 102 ? 9.868 1.884 -7.564 1.00 72.56 102 LEU A C 1
ATOM 851 O O . LEU A 1 102 ? 10.482 1.186 -8.368 1.00 72.56 102 LEU A O 1
ATOM 855 N N . LYS A 1 103 ? 10.110 3.196 -7.451 1.00 73.31 103 LYS A N 1
ATOM 856 C CA . LYS A 1 103 ? 10.967 3.952 -8.384 1.00 73.31 103 LYS A CA 1
ATOM 857 C C . LYS A 1 103 ? 12.341 3.315 -8.594 1.00 73.31 103 LYS A C 1
ATOM 859 O O . LYS A 1 103 ? 12.751 3.096 -9.728 1.00 73.31 103 LYS A O 1
ATOM 864 N N . LYS A 1 104 ? 13.014 2.916 -7.510 1.00 71.69 104 LYS A N 1
ATOM 865 C CA . LYS A 1 104 ? 14.337 2.277 -7.582 1.00 71.69 104 LYS A CA 1
ATOM 866 C C . LYS A 1 104 ? 14.315 0.971 -8.385 1.00 71.69 104 LYS A C 1
ATOM 868 O O . LYS A 1 104 ? 15.135 0.810 -9.282 1.00 71.69 104 LYS A O 1
ATOM 873 N N . LYS A 1 105 ? 13.391 0.042 -8.101 1.00 70.12 105 LYS A N 1
ATOM 874 C CA . LYS A 1 105 ? 13.327 -1.236 -8.836 1.00 70.12 105 LYS A CA 1
ATOM 875 C C . LYS A 1 105 ? 12.709 -1.112 -10.222 1.00 70.12 105 LYS A C 1
ATOM 877 O O . LYS A 1 105 ? 13.142 -1.845 -11.101 1.00 70.12 105 LYS A O 1
ATOM 882 N N . ARG A 1 106 ? 11.758 -0.199 -10.452 1.00 71.38 106 ARG A N 1
ATOM 883 C CA . ARG A 1 106 ? 11.288 0.135 -11.807 1.00 71.38 106 ARG A CA 1
ATOM 884 C C . ARG A 1 106 ? 12.478 0.566 -12.663 1.00 71.38 106 ARG A C 1
ATOM 886 O O . ARG A 1 106 ? 12.678 -0.001 -13.728 1.00 71.38 106 ARG A O 1
ATOM 893 N N . ASN A 1 107 ? 13.340 1.432 -12.133 1.00 75.50 107 ASN A N 1
ATOM 894 C CA . ASN A 1 107 ? 14.569 1.827 -12.819 1.00 75.50 107 ASN A CA 1
ATOM 895 C C . ASN A 1 107 ? 15.550 0.662 -13.025 1.00 75.50 107 ASN A C 1
ATOM 897 O O . ASN A 1 107 ? 16.276 0.641 -14.005 1.00 75.50 107 AS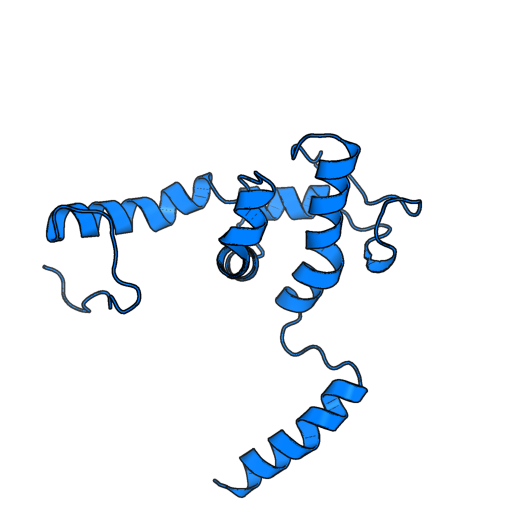N A O 1
ATOM 901 N N . GLN A 1 108 ? 15.586 -0.327 -12.130 1.00 77.38 108 GLN A N 1
ATOM 902 C CA . GLN A 1 108 ? 16.470 -1.490 -12.290 1.00 77.38 108 GLN A CA 1
ATOM 903 C C . GLN A 1 108 ? 15.930 -2.558 -13.246 1.00 77.38 108 GLN A C 1
ATOM 905 O O . GLN A 1 108 ? 16.718 -3.259 -13.865 1.00 77.38 108 GLN A O 1
ATOM 910 N N . ARG A 1 109 ? 14.609 -2.746 -13.313 1.00 75.81 109 ARG A N 1
ATOM 911 C CA . ARG A 1 109 ? 13.981 -3.855 -14.051 1.00 75.81 109 ARG A CA 1
ATOM 912 C C . ARG A 1 109 ? 13.337 -3.415 -15.353 1.00 75.81 109 ARG A C 1
ATOM 914 O O . ARG A 1 109 ? 13.456 -4.117 -16.343 1.00 75.81 109 ARG A O 1
ATOM 921 N N . VAL A 1 110 ? 12.640 -2.286 -15.338 1.00 79.62 110 VAL A N 1
ATOM 922 C CA . VAL A 1 110 ? 11.846 -1.812 -16.475 1.00 79.62 110 VAL A CA 1
ATOM 923 C C . VAL A 1 110 ? 12.704 -0.967 -17.409 1.00 79.62 110 VAL A C 1
ATOM 925 O O . VAL A 1 110 ? 12.642 -1.176 -18.612 1.00 79.62 110 VAL A O 1
ATOM 928 N N . GLU A 1 111 ? 13.559 -0.080 -16.890 1.00 85.06 111 GLU A N 1
ATOM 929 C CA . GLU A 1 111 ? 14.387 0.778 -17.759 1.00 85.06 111 GLU A CA 1
ATOM 930 C C . GLU A 1 111 ? 15.334 0.009 -18.688 1.00 85.06 111 GLU A C 1
ATOM 932 O O . GLU A 1 111 ? 15.390 0.379 -19.856 1.00 85.06 111 GLU A O 1
ATOM 937 N N . PRO A 1 112 ? 16.028 -1.074 -18.275 1.00 86.44 112 PRO A N 1
ATOM 938 C CA . PRO A 1 112 ? 16.853 -1.832 -19.218 1.00 86.44 112 PRO A CA 1
ATOM 939 C C . PRO A 1 112 ? 16.032 -2.457 -20.354 1.00 86.44 112 PRO A C 1
ATOM 941 O O . PRO A 1 112 ? 16.483 -2.498 -21.497 1.00 86.44 112 PRO A O 1
ATOM 944 N N . ILE A 1 113 ? 14.808 -2.903 -20.053 1.00 83.62 113 ILE A N 1
ATOM 945 C CA . ILE A 1 113 ? 13.891 -3.488 -21.039 1.00 83.62 113 ILE A CA 1
ATOM 946 C C . ILE A 1 113 ? 13.397 -2.401 -22.000 1.00 83.62 113 ILE A C 1
ATOM 948 O O . ILE A 1 113 ? 13.451 -2.594 -23.211 1.00 83.62 113 ILE A O 1
ATOM 952 N N . LEU A 1 114 ? 12.984 -1.241 -21.478 1.00 86.38 114 LEU A N 1
ATOM 953 C CA . LEU A 1 114 ? 12.568 -0.096 -22.292 1.00 86.38 114 LEU A CA 1
ATOM 954 C C . LEU A 1 114 ? 13.704 0.421 -23.176 1.00 86.38 114 LEU A C 1
ATOM 956 O O . LEU A 1 114 ? 13.470 0.719 -24.340 1.00 86.38 114 LEU A O 1
ATOM 960 N N . ALA A 1 115 ? 14.928 0.491 -22.650 1.00 86.88 115 ALA A N 1
ATOM 961 C CA . ALA A 1 115 ? 16.103 0.891 -23.417 1.00 86.88 115 ALA A CA 1
ATOM 962 C C . ALA A 1 115 ? 16.408 -0.109 -24.541 1.00 86.88 115 ALA A C 1
ATOM 964 O O . ALA A 1 115 ? 16.713 0.294 -25.658 1.00 86.88 115 ALA A O 1
ATOM 965 N N . THR A 1 116 ? 16.276 -1.411 -24.271 1.00 86.56 116 THR A N 1
ATOM 966 C CA . THR A 1 116 ? 16.441 -2.451 -25.300 1.00 86.56 116 THR A CA 1
ATOM 967 C C . THR A 1 116 ? 15.378 -2.316 -26.390 1.00 86.56 116 THR A C 1
ATOM 969 O O . THR A 1 116 ? 15.703 -2.333 -27.573 1.00 86.56 116 THR A O 1
ATOM 972 N N . PHE A 1 117 ? 14.115 -2.126 -26.006 1.00 86.56 117 PHE A N 1
ATOM 973 C CA . PHE A 1 117 ? 13.017 -1.935 -26.952 1.00 86.56 117 PHE A CA 1
ATOM 974 C C . PHE A 1 117 ? 13.202 -0.664 -27.798 1.00 86.56 117 PHE A C 1
ATOM 976 O O . PHE A 1 117 ? 13.013 -0.699 -29.009 1.00 86.56 117 PHE A O 1
ATOM 983 N N . GLU A 1 118 ? 13.644 0.437 -27.186 1.00 90.94 118 GLU A N 1
ATOM 984 C CA . GLU A 1 118 ? 13.949 1.693 -27.877 1.00 90.94 118 GLU A CA 1
ATOM 985 C C . GLU A 1 118 ? 15.067 1.534 -28.913 1.00 90.94 118 GLU A C 1
ATOM 987 O O . GLU A 1 118 ? 14.947 2.056 -30.017 1.00 90.94 118 GLU A O 1
ATOM 992 N N . VAL A 1 119 ? 16.119 0.769 -28.605 1.00 89.44 119 VAL A N 1
ATOM 993 C CA . VAL A 1 119 ? 17.181 0.453 -29.575 1.00 89.44 119 VAL A CA 1
ATOM 994 C C . VAL A 1 119 ? 16.635 -0.336 -30.770 1.00 89.44 119 VAL A C 1
ATOM 996 O O . VAL A 1 119 ? 17.050 -0.086 -31.899 1.00 89.44 119 VAL A O 1
ATOM 999 N N . LEU A 1 120 ? 15.705 -1.267 -30.541 1.00 87.25 120 LEU A N 1
ATOM 1000 C CA . LEU A 1 120 ? 15.157 -2.134 -31.591 1.00 87.25 120 LEU A CA 1
ATOM 1001 C C . LEU A 1 120 ? 14.064 -1.464 -32.437 1.00 87.25 120 LEU A C 1
ATOM 1003 O O . LEU A 1 120 ? 13.948 -1.758 -33.625 1.00 87.25 120 LEU A O 1
ATOM 1007 N N . HIS A 1 121 ? 13.265 -0.577 -31.843 1.00 86.69 121 HIS A N 1
ATOM 1008 C CA . HIS A 1 121 ? 12.048 -0.040 -32.464 1.00 86.69 121 HIS A CA 1
ATOM 1009 C C . HIS A 1 121 ? 12.044 1.490 -32.619 1.00 86.69 121 HIS A C 1
ATOM 1011 O O . HIS A 1 121 ? 11.159 2.037 -33.271 1.00 86.69 121 HIS A O 1
ATOM 1017 N N . GLY A 1 122 ? 13.024 2.201 -32.054 1.00 89.00 122 GLY A N 1
ATOM 1018 C CA . GLY A 1 122 ? 13.158 3.659 -32.160 1.00 89.00 122 GLY A CA 1
ATOM 1019 C C . GLY A 1 122 ? 12.183 4.468 -31.295 1.00 89.00 122 GLY A C 1
ATOM 1020 O O . GLY A 1 122 ? 12.159 5.693 -31.392 1.00 89.00 122 GLY A O 1
ATOM 1021 N N . HIS A 1 123 ? 11.376 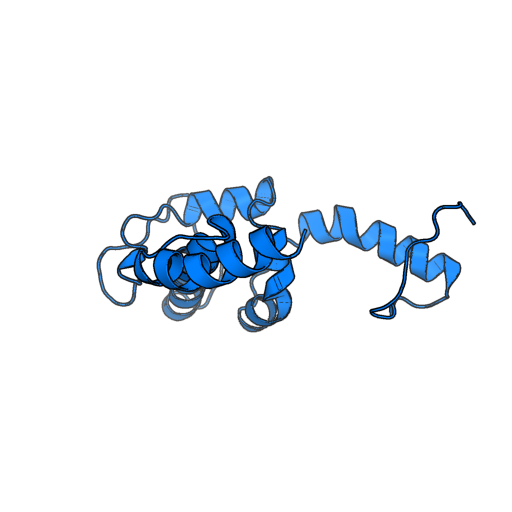3.813 -30.456 1.00 88.75 123 HIS A N 1
ATOM 1022 C CA . HIS A 1 123 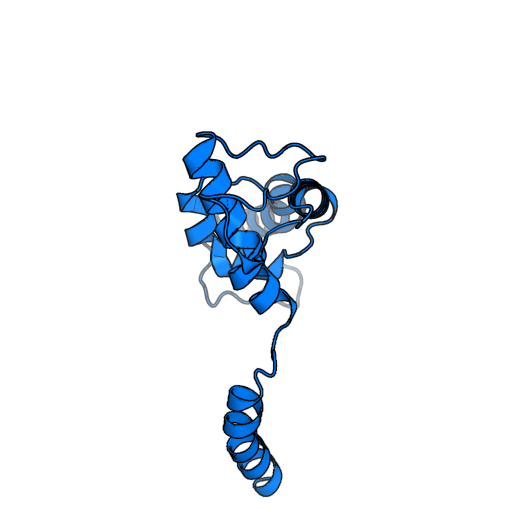? 10.445 4.443 -29.514 1.00 88.75 123 HIS A CA 1
ATOM 1023 C C . HIS A 1 123 ? 10.256 3.575 -28.261 1.00 88.75 123 HIS A C 1
ATOM 1025 O O . HIS A 1 123 ? 10.655 2.416 -28.243 1.00 88.75 123 HIS A O 1
ATOM 1031 N N . ARG A 1 124 ? 9.624 4.119 -27.209 1.00 86.94 124 ARG A N 1
ATOM 1032 C CA . ARG A 1 124 ? 9.321 3.398 -25.949 1.00 86.94 124 ARG A CA 1
ATOM 1033 C C . ARG A 1 124 ? 7.856 2.981 -25.790 1.00 86.94 124 ARG A C 1
ATOM 1035 O O . ARG A 1 124 ? 7.505 2.375 -24.780 1.00 86.94 124 ARG A O 1
ATOM 1042 N N . ASP A 1 125 ? 7.013 3.297 -26.769 1.00 84.19 125 ASP A N 1
ATOM 1043 C CA . ASP A 1 125 ? 5.597 2.921 -26.756 1.00 84.19 125 ASP A CA 1
ATOM 1044 C C . ASP A 1 125 ? 5.431 1.435 -27.091 1.00 84.19 125 ASP A C 1
ATOM 1046 O O . ASP A 1 125 ? 5.327 1.055 -28.255 1.00 84.19 125 ASP A O 1
ATOM 1050 N N . ILE A 1 126 ? 5.463 0.588 -26.060 1.00 82.62 126 ILE A N 1
ATOM 1051 C CA . ILE A 1 126 ? 5.314 -0.864 -26.196 1.00 82.62 126 ILE A CA 1
ATOM 1052 C C . ILE A 1 126 ? 3.824 -1.210 -26.367 1.00 82.62 126 ILE A C 1
ATOM 1054 O O . ILE A 1 126 ? 3.032 -0.904 -25.469 1.00 82.62 126 ILE A O 1
ATOM 1058 N N . PRO A 1 127 ? 3.423 -1.873 -27.471 1.00 83.56 127 PRO A N 1
ATOM 1059 C CA . PRO A 1 127 ? 2.070 -2.401 -27.630 1.00 83.56 127 PRO A CA 1
ATOM 1060 C C . PRO A 1 127 ? 1.696 -3.371 -26.503 1.00 83.56 127 PRO A C 1
ATOM 1062 O O . PRO A 1 127 ? 2.526 -4.144 -26.032 1.00 83.56 127 PRO A O 1
ATOM 1065 N N . ILE A 1 128 ? 0.432 -3.365 -26.073 1.00 73.06 128 ILE A N 1
ATOM 1066 C CA . ILE A 1 128 ? -0.024 -4.212 -24.954 1.00 73.06 128 ILE A CA 1
ATOM 1067 C C . ILE A 1 128 ? 0.091 -5.718 -25.246 1.00 73.06 128 ILE A C 1
ATOM 1069 O O . ILE A 1 128 ? 0.182 -6.527 -24.326 1.00 73.06 128 ILE A O 1
ATOM 1073 N N . ASP A 1 129 ? 0.090 -6.086 -26.523 1.00 80.88 129 ASP A N 1
ATOM 1074 C CA . ASP A 1 129 ? 0.228 -7.439 -27.054 1.00 80.88 129 ASP A CA 1
ATOM 1075 C C . ASP A 1 129 ? 1.672 -7.786 -27.451 1.00 80.88 129 ASP A C 1
ATOM 1077 O O . ASP A 1 129 ? 1.920 -8.856 -28.009 1.00 80.88 129 ASP A O 1
ATOM 1081 N N . PHE A 1 130 ? 2.638 -6.914 -27.149 1.00 80.38 130 PHE A N 1
ATOM 1082 C CA . PHE A 1 130 ? 4.040 -7.168 -27.441 1.00 80.38 130 PHE A CA 1
ATOM 1083 C C . PHE A 1 130 ? 4.565 -8.367 -26.643 1.00 80.38 130 PHE A C 1
ATOM 1085 O O . PHE A 1 130 ? 4.581 -8.376 -25.409 1.00 80.38 130 PHE A O 1
ATOM 1092 N N . VAL A 1 131 ? 5.053 -9.371 -27.368 1.00 80.06 131 VAL A N 1
ATOM 1093 C CA . VAL A 1 131 ? 5.708 -10.552 -26.806 1.00 80.06 131 VAL A CA 1
ATOM 1094 C C . VAL A 1 131 ? 7.207 -10.408 -27.008 1.00 80.06 131 VAL A C 1
ATOM 1096 O O . VAL A 1 131 ? 7.667 -10.234 -28.134 1.00 80.06 131 VAL A O 1
ATOM 1099 N N . VAL A 1 132 ? 7.968 -10.510 -25.915 1.00 76.81 132 VAL A N 1
ATOM 1100 C CA . VAL A 1 132 ? 9.433 -10.543 -25.979 1.00 76.81 132 VAL A CA 1
ATOM 1101 C C . VAL A 1 132 ? 9.847 -11.769 -26.802 1.00 76.81 132 VAL A C 1
ATOM 1103 O O . VAL A 1 132 ? 9.513 -12.889 -26.400 1.00 76.81 132 VAL A O 1
ATOM 1106 N N . PRO A 1 133 ? 10.546 -11.592 -27.938 1.00 75.06 133 PRO A N 1
ATOM 1107 C CA . PRO A 1 133 ? 11.017 -12.712 -28.742 1.00 75.06 133 PRO A CA 1
ATOM 1108 C C . PRO A 1 133 ? 11.937 -13.619 -27.920 1.00 75.06 133 PRO A C 1
ATOM 1110 O O . PRO A 1 133 ? 12.739 -13.145 -27.117 1.00 75.06 133 PRO A O 1
ATOM 1113 N N . SER A 1 134 ? 11.829 -14.935 -28.112 1.00 76.06 134 SER A N 1
ATOM 1114 C CA . SER A 1 134 ? 12.676 -15.915 -27.417 1.00 76.06 134 SER A CA 1
ATOM 1115 C C . SER A 1 134 ? 14.114 -15.960 -27.940 1.00 76.06 134 SER A C 1
ATOM 1117 O O . SER A 1 134 ? 14.975 -16.561 -27.302 1.00 76.06 134 SER A O 1
ATOM 1119 N N . GLU A 1 135 ? 14.367 -15.355 -29.098 1.00 73.56 135 GLU A N 1
ATOM 1120 C CA . GLU A 1 135 ? 15.671 -15.306 -29.753 1.00 73.56 135 GLU A CA 1
ATOM 1121 C C . GLU A 1 135 ? 16.259 -13.895 -29.651 1.00 73.56 135 GLU A C 1
ATOM 1123 O O . GLU A 1 135 ? 15.529 -12.902 -29.673 1.00 73.56 135 GLU A O 1
ATOM 1128 N N . ALA A 1 136 ? 17.583 -13.816 -29.494 1.00 58.28 136 ALA A N 1
ATOM 1129 C CA . ALA A 1 136 ? 18.289 -12.541 -29.478 1.00 58.28 136 ALA A CA 1
ATOM 1130 C C . ALA A 1 136 ? 18.275 -11.905 -30.886 1.00 58.28 136 ALA A C 1
ATOM 1132 O O . ALA A 1 136 ? 18.325 -12.653 -31.865 1.00 58.28 136 ALA A O 1
ATOM 1133 N N . PRO A 1 137 ? 18.199 -10.564 -30.982 1.00 58.47 137 PRO A N 1
ATOM 1134 C CA . PRO A 1 137 ? 18.297 -9.848 -32.253 1.00 58.47 137 PRO A CA 1
ATOM 1135 C C . PRO A 1 137 ? 19.661 -10.030 -32.932 1.00 58.47 137 PRO A C 1
ATOM 1137 O O . PRO A 1 137 ? 20.670 -10.233 -32.213 1.00 58.47 137 PRO A O 1
#

Organism: NCBI:txid4793

pLDDT: mean 82.61, std 10.28, range [51.38, 97.81]

Foldseek 3Di:
DVVVVVVCVVVVVVCVVVVNDPDPLLCCCPQAQLQQQVVCCVVPVDNDQALQDAFDCDPPTDNNHHRPSNSVVLVCCQVVVPCVVVCVVCVVVCVVSVDPSCVVVCCVPVVVVQVVVCVVPVHSPADPPDDDDPDDD